Protein AF-A0A453FV63-F1 (afdb_monomer_lite)

Secondary structure (DSSP, 8-state):
----------------GGGGS--HHHHHHHHHHTS-TT----HHHHHHHHHHHHHHHHHHHH-

Sequence (63 aa):
MADDDSGSPRGGGGVREQDRFLPIANISRIMKKAVPANGKIAKDAKETLQECVSEFISFVTSE

Foldseek 3Di:
DDDDDDPPPPPPPDCPPVNLWDPLVVLVVVVCVVDPVPDDDDPVNSVVVRVVVSVVVCVVVVD

Organism: Aegilops tauschii subsp. strangulata (NCBI:txid200361)

Structure (mmCIF, N/CA/C/O backbone):
data_AF-A0A453FV63-F1
#
_entry.id   AF-A0A453FV63-F1
#
loop_
_atom_site.group_PDB
_atom_site.id
_atom_site.type_symbol
_atom_site.label_atom_id
_atom_site.label_alt_id
_atom_site.label_comp_id
_atom_site.label_asym_id
_atom_site.label_entity_id
_atom_site.label_seq_id
_atom_site.pdbx_PDB_ins_code
_atom_site.Cartn_x
_atom_site.Cartn_y
_atom_site.Cartn_z
_atom_site.occupancy
_atom_site.B_iso_or_equiv
_atom_site.auth_seq_id
_atom_site.auth_comp_id
_atom_site.auth_asym_id
_atom_site.auth_atom_id
_atom_site.pdbx_PDB_model_num
ATOM 1 N N . MET A 1 1 ? 18.582 32.578 -46.743 1.00 42.50 1 MET A N 1
ATOM 2 C CA . MET A 1 1 ? 18.613 31.256 -46.095 1.00 42.50 1 MET A CA 1
ATOM 3 C C . MET A 1 1 ? 17.944 31.421 -44.749 1.00 42.50 1 MET A C 1
ATOM 5 O O . MET A 1 1 ? 18.390 32.262 -43.983 1.00 42.50 1 MET A O 1
ATOM 9 N N . ALA A 1 2 ? 16.816 30.748 -44.543 1.00 46.38 2 ALA A N 1
ATOM 10 C CA . ALA A 1 2 ? 16.221 30.594 -43.226 1.00 46.38 2 ALA A CA 1
ATOM 11 C C . ALA A 1 2 ? 16.922 29.399 -42.576 1.00 46.38 2 ALA A C 1
ATOM 13 O O . ALA A 1 2 ? 16.838 28.304 -43.128 1.00 46.38 2 ALA A O 1
ATOM 14 N N . ASP A 1 3 ? 17.634 29.619 -41.475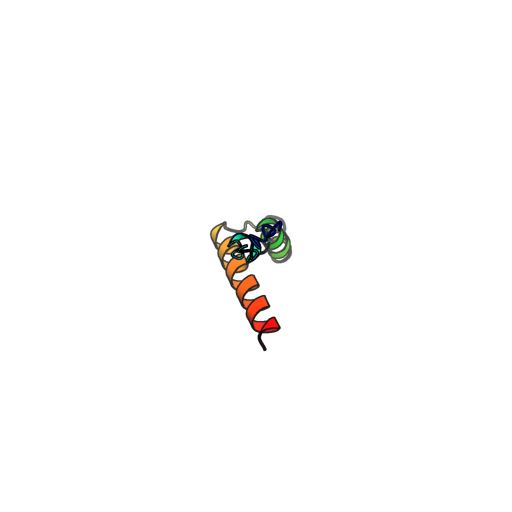 1.00 54.97 3 ASP A N 1
ATOM 15 C CA . ASP A 1 3 ? 18.120 28.535 -40.626 1.00 54.97 3 ASP A CA 1
ATOM 16 C C . ASP A 1 3 ? 17.186 28.467 -39.416 1.00 54.97 3 ASP A C 1
ATOM 18 O O . ASP A 1 3 ? 17.149 29.350 -38.560 1.00 54.97 3 ASP A O 1
ATOM 22 N N . ASP A 1 4 ? 16.337 27.452 -39.508 1.00 57.91 4 ASP A N 1
ATOM 23 C CA . ASP A 1 4 ? 15.197 27.083 -38.685 1.00 57.91 4 ASP A CA 1
ATOM 24 C C . ASP A 1 4 ? 15.601 26.774 -37.233 1.00 57.91 4 ASP A C 1
ATOM 26 O O . ASP A 1 4 ? 16.552 26.036 -36.962 1.00 57.91 4 ASP A O 1
ATOM 30 N N . ASP A 1 5 ? 14.848 27.364 -36.306 1.00 58.50 5 ASP A N 1
ATOM 31 C CA . ASP A 1 5 ? 14.850 27.069 -34.878 1.00 58.50 5 ASP A CA 1
ATOM 32 C C . ASP A 1 5 ? 14.451 25.608 -34.639 1.00 58.50 5 ASP A C 1
ATOM 34 O O . ASP A 1 5 ? 13.301 25.218 -34.824 1.00 58.50 5 ASP A O 1
ATOM 38 N N . SER A 1 6 ? 15.389 24.796 -34.156 1.00 51.59 6 SER A N 1
ATOM 39 C CA . SER A 1 6 ? 15.037 23.545 -33.489 1.00 51.59 6 SER A CA 1
ATOM 40 C C . SER A 1 6 ? 15.712 23.476 -32.130 1.00 51.59 6 SER A C 1
ATOM 42 O O . SER A 1 6 ? 16.571 22.635 -31.847 1.00 51.59 6 SER A O 1
ATOM 44 N N . GLY A 1 7 ? 15.282 24.378 -31.247 1.00 47.88 7 GLY A N 1
ATOM 45 C CA . GLY A 1 7 ? 15.272 24.112 -29.819 1.00 47.88 7 GLY A CA 1
ATOM 46 C C . GLY A 1 7 ? 14.421 22.873 -29.552 1.00 47.88 7 GLY A C 1
ATOM 47 O O . GLY A 1 7 ? 13.240 22.968 -29.248 1.00 47.88 7 GLY A O 1
ATOM 48 N N . SER A 1 8 ? 15.017 21.688 -29.674 1.00 55.12 8 SER A N 1
ATOM 49 C CA . SER A 1 8 ? 14.402 20.454 -29.200 1.00 55.12 8 SER A CA 1
ATOM 50 C C . SER A 1 8 ? 14.197 20.581 -27.688 1.00 55.12 8 SER A C 1
ATOM 52 O O . SER A 1 8 ? 15.198 20.605 -26.961 1.00 55.12 8 SER A O 1
ATOM 54 N N . PRO A 1 9 ? 12.961 20.594 -27.151 1.00 50.28 9 PRO A N 1
ATOM 55 C CA . PRO A 1 9 ? 12.784 20.311 -25.747 1.00 50.28 9 PRO A CA 1
ATOM 56 C C . PRO A 1 9 ? 13.006 18.808 -25.638 1.00 50.28 9 PRO A C 1
ATOM 58 O O . PRO A 1 9 ? 12.086 18.004 -25.778 1.00 50.28 9 PRO A O 1
ATOM 61 N N . ARG A 1 10 ? 14.262 18.395 -25.436 1.00 53.47 10 ARG A N 1
ATOM 62 C CA . ARG A 1 10 ? 14.527 17.094 -24.828 1.00 53.47 10 ARG A CA 1
ATOM 63 C C . ARG A 1 10 ? 13.680 17.089 -23.568 1.00 53.47 10 ARG A C 1
ATOM 65 O O . ARG A 1 10 ? 13.940 17.893 -22.678 1.00 53.47 10 ARG A O 1
ATOM 72 N N . GLY A 1 11 ? 1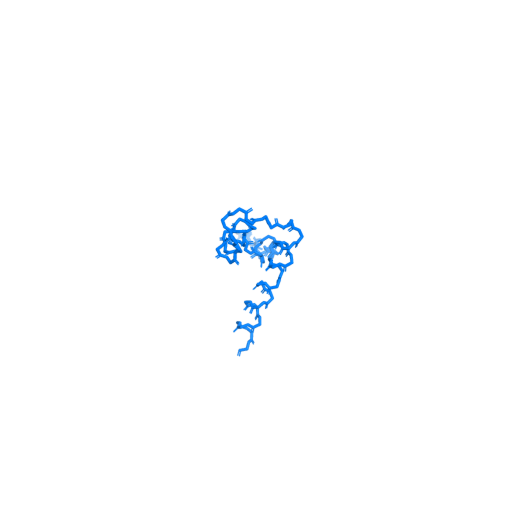2.620 16.283 -23.571 1.00 51.53 11 GLY A N 1
ATOM 73 C CA . GLY A 1 11 ? 11.653 16.169 -22.492 1.00 51.53 11 GLY A CA 1
ATOM 74 C C . GLY A 1 11 ? 12.363 15.771 -21.209 1.00 51.53 11 GLY A C 1
ATOM 75 O O . GLY A 1 11 ? 12.429 14.599 -20.861 1.00 51.53 11 GLY A O 1
ATOM 76 N N . GLY A 1 12 ? 12.909 16.762 -20.512 1.00 51.22 12 GLY A N 1
ATOM 77 C CA . GLY A 1 12 ? 13.414 16.686 -19.155 1.00 51.22 12 GLY A CA 1
ATOM 78 C C . GLY A 1 12 ? 12.236 16.629 -18.198 1.00 51.22 12 GLY A C 1
ATOM 79 O O . GLY A 1 12 ? 12.092 17.475 -17.325 1.00 51.22 12 GLY A O 1
ATOM 80 N N . GLY A 1 13 ? 11.344 15.664 -18.401 1.00 52.91 13 GLY A N 1
ATOM 81 C CA . GLY A 1 13 ? 10.377 15.274 -17.397 1.00 52.91 13 GLY A CA 1
ATOM 82 C C . GLY A 1 13 ? 11.096 14.339 -16.446 1.00 52.91 13 GLY A C 1
ATOM 83 O O . GLY A 1 13 ? 11.020 13.128 -16.618 1.00 52.91 13 GLY A O 1
ATOM 84 N N . GLY A 1 14 ? 11.842 14.886 -15.483 1.00 61.69 14 GLY A N 1
ATOM 85 C CA . GLY A 1 14 ? 12.265 14.086 -14.338 1.00 61.69 14 GLY A CA 1
ATOM 86 C C . GLY A 1 14 ? 11.031 13.376 -13.787 1.00 61.69 14 GLY A C 1
ATOM 87 O O . GLY A 1 14 ? 10.006 14.032 -13.585 1.00 61.69 14 GLY A O 1
ATOM 88 N N . VAL A 1 15 ? 11.104 12.050 -13.635 1.00 65.06 15 VAL A N 1
ATOM 89 C CA . VAL A 1 15 ? 10.010 11.250 -13.074 1.00 65.06 15 VAL A CA 1
ATOM 90 C C . VAL A 1 15 ? 9.640 11.903 -11.755 1.00 65.06 15 VAL A C 1
ATOM 92 O O . VAL A 1 15 ? 10.478 11.985 -10.851 1.00 65.06 15 VAL A O 1
ATOM 95 N N . ARG A 1 16 ? 8.429 12.460 -11.663 1.00 78.81 16 ARG A N 1
ATOM 96 C CA . ARG A 1 16 ? 8.024 13.126 -10.430 1.00 78.81 16 ARG A CA 1
ATOM 97 C C . ARG A 1 16 ? 7.993 12.055 -9.362 1.00 78.81 16 ARG A C 1
ATOM 99 O O . ARG A 1 16 ? 7.596 10.926 -9.620 1.00 78.81 16 ARG A O 1
ATOM 106 N N . GLU A 1 17 ? 8.382 12.402 -8.146 1.00 73.56 17 GLU A N 1
ATOM 107 C CA . GLU A 1 17 ? 8.369 11.430 -7.056 1.00 73.56 17 GLU A CA 1
ATOM 108 C C . GLU A 1 17 ? 6.981 10.796 -6.862 1.00 73.56 17 GLU A C 1
ATOM 110 O O . GLU A 1 17 ? 6.877 9.605 -6.596 1.00 73.56 17 GLU A O 1
ATOM 115 N N . GLN A 1 18 ? 5.919 11.562 -7.121 1.00 76.94 18 GLN A N 1
ATOM 116 C CA . GLN A 1 18 ? 4.540 11.071 -7.127 1.00 76.94 18 GLN A CA 1
ATOM 117 C C . GLN A 1 18 ? 4.253 10.032 -8.223 1.00 76.94 18 GLN A C 1
ATOM 119 O O . GLN A 1 18 ? 3.424 9.159 -7.997 1.00 76.94 18 GLN A O 1
ATOM 124 N N . ASP A 1 19 ? 4.941 10.084 -9.368 1.00 84.81 19 ASP A N 1
ATOM 125 C CA . ASP A 1 19 ? 4.790 9.100 -10.449 1.00 84.81 19 ASP A CA 1
ATOM 126 C C . ASP A 1 19 ? 5.431 7.750 -10.078 1.00 84.81 19 ASP A C 1
ATOM 128 O O . ASP A 1 19 ? 5.113 6.727 -10.681 1.00 84.81 19 ASP A O 1
ATOM 132 N N . ARG A 1 20 ? 6.320 7.729 -9.070 1.00 89.31 20 ARG A N 1
ATOM 133 C CA . ARG A 1 20 ? 6.962 6.502 -8.568 1.00 89.31 20 ARG A CA 1
ATOM 134 C C . ARG A 1 20 ? 6.071 5.700 -7.624 1.00 89.31 20 ARG A C 1
ATOM 136 O O . ARG A 1 20 ? 6.337 4.523 -7.405 1.00 89.31 20 ARG A O 1
ATOM 143 N N . PHE A 1 21 ? 5.042 6.326 -7.057 1.00 95.25 21 PHE A N 1
ATOM 144 C CA . PHE A 1 21 ? 4.210 5.734 -6.018 1.00 95.25 21 PHE A CA 1
ATOM 145 C C . PHE A 1 21 ? 2.769 5.548 -6.488 1.00 95.25 21 PHE A C 1
ATOM 147 O O . PHE A 1 21 ? 2.173 6.412 -7.128 1.00 95.25 21 PHE A O 1
ATOM 154 N N . LEU A 1 22 ? 2.139 4.446 -6.076 1.00 94.88 22 LEU A N 1
ATOM 155 C CA . LEU A 1 22 ? 0.691 4.314 -6.228 1.00 94.88 22 LEU A CA 1
ATOM 156 C C . LEU A 1 22 ? -0.034 5.306 -5.307 1.00 94.88 22 LEU A C 1
ATOM 158 O O . LEU A 1 22 ? 0.413 5.529 -4.179 1.00 94.88 22 LEU A O 1
ATOM 162 N N . PRO A 1 23 ? -1.201 5.847 -5.705 1.00 95.88 23 PRO A N 1
ATOM 163 C CA . PRO A 1 23 ? -1.980 6.720 -4.836 1.00 95.88 23 PRO A CA 1
ATOM 164 C C . PRO A 1 23 ? -2.270 6.068 -3.478 1.00 95.88 23 PRO A C 1
ATOM 166 O O . PRO A 1 23 ? -2.760 4.937 -3.416 1.00 95.88 23 PRO A O 1
ATOM 169 N N . ILE A 1 24 ? -2.058 6.804 -2.382 1.00 96.94 24 ILE A N 1
ATOM 170 C CA . ILE A 1 24 ? -2.240 6.298 -1.008 1.00 96.94 24 ILE A CA 1
ATOM 171 C C . ILE A 1 24 ? -3.656 5.751 -0.753 1.00 96.94 24 ILE A C 1
ATOM 173 O O . ILE A 1 24 ? -3.857 4.833 0.042 1.00 96.94 24 ILE A O 1
ATOM 177 N N . ALA A 1 25 ? -4.658 6.270 -1.472 1.00 97.44 25 ALA A N 1
ATOM 178 C CA . ALA A 1 25 ? -6.034 5.784 -1.424 1.00 97.44 25 ALA A CA 1
ATOM 179 C C . ALA A 1 25 ? -6.163 4.330 -1.910 1.00 97.44 25 ALA A C 1
ATOM 181 O O . ALA A 1 25 ? -6.951 3.561 -1.354 1.00 97.44 25 ALA A O 1
ATOM 182 N N . ASN A 1 26 ? -5.371 3.934 -2.910 1.00 97.62 26 ASN A N 1
ATOM 183 C CA . ASN A 1 26 ? -5.352 2.565 -3.417 1.00 97.62 26 ASN A CA 1
ATOM 184 C C . ASN A 1 26 ? -4.701 1.624 -2.398 1.00 97.62 26 ASN A C 1
ATOM 186 O O . ASN A 1 26 ? -5.294 0.589 -2.087 1.00 97.62 26 ASN A O 1
ATOM 190 N N . ILE A 1 27 ? -3.574 2.031 -1.798 1.00 97.88 27 ILE A N 1
ATOM 191 C CA . ILE A 1 27 ? -2.929 1.305 -0.690 1.00 97.88 27 ILE A CA 1
ATOM 192 C C . ILE A 1 27 ? -3.919 1.119 0.465 1.00 97.88 27 ILE A C 1
ATOM 194 O O . ILE A 1 27 ? -4.202 -0.004 0.880 1.00 97.88 27 ILE A O 1
ATOM 198 N N . SER A 1 28 ? -4.561 2.203 0.910 1.00 97.38 28 SER A N 1
ATOM 199 C CA . SER A 1 28 ? -5.545 2.159 1.993 1.00 97.38 28 SER A CA 1
ATOM 200 C C . SER A 1 28 ? -6.728 1.238 1.686 1.00 97.38 28 SER A C 1
ATOM 202 O O . SER A 1 28 ? -7.215 0.570 2.598 1.00 97.38 28 SER A O 1
ATOM 204 N N . ARG A 1 29 ? -7.219 1.200 0.438 1.00 97.06 29 ARG A N 1
ATOM 205 C CA . ARG A 1 29 ? -8.338 0.332 0.032 1.00 97.06 29 ARG A CA 1
ATOM 206 C C . ARG A 1 29 ? -7.953 -1.146 0.087 1.00 97.06 29 ARG A C 1
ATOM 208 O O . ARG A 1 29 ? -8.775 -1.955 0.505 1.00 97.06 29 ARG A O 1
ATOM 215 N N . ILE A 1 30 ? -6.733 -1.496 -0.320 1.00 97.12 30 ILE A N 1
ATOM 216 C CA . ILE A 1 30 ? -6.227 -2.876 -0.278 1.00 97.12 30 ILE A CA 1
ATOM 217 C C . ILE A 1 30 ? -5.984 -3.301 1.169 1.00 97.12 30 ILE A C 1
ATOM 219 O O . ILE A 1 30 ? -6.546 -4.303 1.603 1.00 97.12 30 ILE A O 1
ATOM 223 N N . MET A 1 31 ? -5.247 -2.500 1.943 1.00 98.12 31 MET A N 1
ATOM 224 C CA . MET A 1 31 ? -4.992 -2.778 3.360 1.00 98.12 31 MET A CA 1
ATOM 225 C C . MET A 1 31 ? -6.292 -2.945 4.154 1.00 98.12 31 MET A C 1
ATOM 227 O O . MET A 1 31 ? -6.382 -3.816 5.014 1.00 98.12 31 MET A O 1
ATOM 231 N N . LYS A 1 32 ? -7.334 -2.154 3.847 1.00 97.25 32 LYS A N 1
ATOM 232 C CA . LYS A 1 32 ? -8.646 -2.267 4.501 1.00 97.25 32 LYS A CA 1
ATOM 233 C C . LYS A 1 32 ? -9.311 -3.631 4.325 1.00 97.25 32 LYS A C 1
ATOM 235 O O . LYS A 1 32 ? -10.077 -4.018 5.198 1.00 97.25 32 LYS A O 1
ATOM 240 N N . LYS A 1 33 ? -9.030 -4.348 3.233 1.00 97.06 33 LYS A N 1
ATOM 241 C CA . LYS A 1 33 ? -9.545 -5.708 3.004 1.00 97.06 33 LYS A CA 1
ATOM 242 C C . LYS A 1 33 ? -8.839 -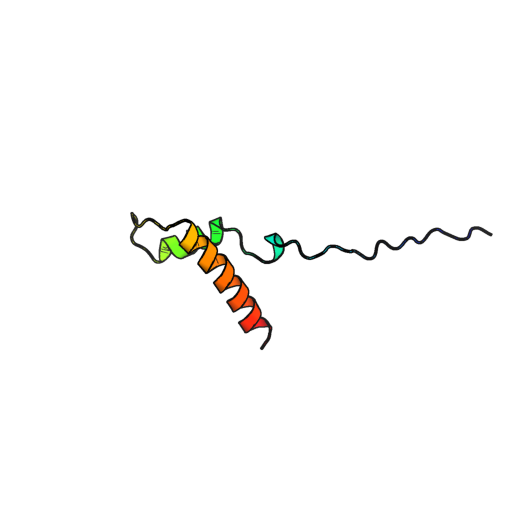6.759 3.866 1.00 97.06 33 LYS A C 1
ATOM 244 O O . LYS A 1 33 ? -9.398 -7.827 4.071 1.00 97.06 33 LYS A O 1
ATOM 249 N N . ALA A 1 34 ? -7.634 -6.459 4.353 1.00 97.00 34 ALA A N 1
ATOM 250 C CA . ALA A 1 34 ? -6.822 -7.357 5.174 1.00 97.00 34 ALA A CA 1
ATOM 251 C C . ALA A 1 34 ? -7.041 -7.168 6.687 1.00 97.00 34 ALA A C 1
ATOM 253 O O . ALA A 1 34 ? -6.417 -7.857 7.489 1.00 97.00 34 ALA A O 1
ATOM 254 N N . VAL A 1 35 ? -7.910 -6.237 7.091 1.00 96.44 35 VAL A N 1
ATOM 255 C CA . VAL A 1 35 ? -8.226 -5.961 8.499 1.00 96.44 35 VAL A CA 1
ATOM 256 C C . VAL A 1 35 ? -9.731 -6.107 8.750 1.00 96.44 35 VAL A C 1
ATOM 258 O O . VAL A 1 35 ? -10.520 -6.022 7.807 1.00 96.44 35 VAL A O 1
ATOM 261 N N . PRO A 1 36 ? -10.169 -6.291 10.010 1.00 97.88 36 PRO A N 1
ATOM 262 C CA . PRO A 1 36 ? -11.590 -6.299 10.354 1.00 97.88 36 PRO A CA 1
ATOM 263 C C . PRO A 1 36 ? -12.317 -5.023 9.899 1.00 97.88 36 PRO A C 1
ATOM 265 O O . PRO A 1 36 ? -11.703 -3.963 9.756 1.00 97.88 36 PRO A O 1
ATOM 268 N N . ALA A 1 37 ? -13.644 -5.087 9.741 1.00 94.50 37 ALA A N 1
ATOM 269 C CA . ALA A 1 37 ? -14.453 -3.985 9.199 1.00 94.50 37 ALA A CA 1
ATOM 270 C C . ALA A 1 37 ? -14.224 -2.630 9.910 1.00 94.50 37 ALA A C 1
ATOM 272 O O . ALA A 1 37 ? -14.095 -1.581 9.271 1.00 94.50 37 ALA A O 1
ATOM 273 N N . ASN A 1 38 ? -14.095 -2.655 11.238 1.00 94.31 38 ASN A N 1
ATOM 274 C CA . ASN A 1 38 ? -13.830 -1.494 12.093 1.00 94.31 38 ASN A CA 1
ATOM 275 C C . ASN A 1 38 ? -12.332 -1.231 12.352 1.00 94.31 38 ASN A C 1
ATOM 277 O O . ASN A 1 38 ? -11.990 -0.269 13.041 1.00 94.31 38 ASN A O 1
ATOM 281 N N . GLY A 1 39 ? -11.434 -2.049 11.798 1.00 97.00 39 GLY A N 1
ATOM 282 C CA . GLY A 1 39 ? -9.991 -1.929 11.978 1.00 97.00 39 GLY A CA 1
ATOM 283 C C . GLY A 1 39 ? -9.465 -0.597 11.447 1.00 97.00 39 GLY A C 1
ATOM 284 O O . GLY A 1 39 ? -9.782 -0.191 10.326 1.00 97.00 39 GLY A O 1
ATOM 285 N N . LYS A 1 40 ? -8.668 0.113 12.246 1.00 96.75 40 LYS A N 1
ATOM 286 C CA . LYS A 1 40 ? -8.010 1.359 11.834 1.00 96.75 40 LYS A CA 1
ATOM 287 C C . LYS A 1 40 ? -6.607 1.048 11.325 1.00 96.75 40 LYS A C 1
ATOM 289 O O . LYS A 1 40 ? -5.957 0.135 11.815 1.00 96.75 40 LYS A O 1
ATOM 294 N N . ILE A 1 41 ? -6.153 1.825 10.350 1.00 97.88 41 ILE A N 1
ATOM 295 C CA . ILE A 1 41 ? -4.806 1.717 9.789 1.00 97.88 41 ILE A CA 1
ATOM 296 C C . ILE A 1 41 ? -4.125 3.060 10.024 1.00 97.88 41 ILE A C 1
ATOM 298 O O . ILE A 1 41 ? -4.660 4.095 9.606 1.00 97.88 41 ILE A O 1
ATOM 302 N N . ALA A 1 42 ? -2.979 3.028 10.701 1.00 98.38 42 ALA A N 1
ATOM 303 C CA . ALA A 1 42 ? -2.158 4.204 10.961 1.00 98.38 42 ALA A CA 1
ATOM 304 C C . ALA A 1 42 ? -1.710 4.869 9.651 1.00 98.38 42 ALA A C 1
ATOM 306 O O . ALA A 1 42 ? -1.639 4.215 8.611 1.00 98.38 42 ALA A O 1
ATOM 307 N N . LYS A 1 43 ? -1.434 6.175 9.692 1.00 97.69 43 LYS A N 1
ATOM 308 C CA . LYS A 1 43 ? -0.918 6.910 8.531 1.00 97.69 43 LYS A CA 1
ATOM 309 C C . LYS A 1 43 ? 0.419 6.313 8.080 1.00 97.69 43 LYS A C 1
ATOM 311 O O . LYS A 1 43 ? 0.512 5.877 6.938 1.00 97.69 43 LYS A O 1
ATOM 316 N N . ASP A 1 44 ? 1.349 6.172 9.017 1.00 98.19 44 ASP A N 1
ATOM 317 C CA . ASP A 1 44 ? 2.707 5.679 8.782 1.00 98.19 44 ASP A CA 1
ATOM 318 C C . ASP A 1 44 ? 2.695 4.282 8.152 1.00 98.19 44 ASP A C 1
ATOM 320 O O . ASP A 1 44 ? 3.400 4.027 7.190 1.00 98.19 44 ASP A O 1
ATOM 324 N N . ALA A 1 45 ? 1.788 3.399 8.589 1.00 98.31 45 ALA A N 1
ATOM 325 C CA . ALA A 1 45 ? 1.649 2.067 7.998 1.00 98.31 45 ALA A CA 1
ATOM 326 C C . ALA A 1 45 ? 1.253 2.097 6.507 1.00 98.31 45 ALA A C 1
ATOM 328 O O . ALA A 1 45 ? 1.631 1.205 5.749 1.00 98.31 45 ALA A O 1
ATOM 329 N N . LYS A 1 46 ? 0.475 3.098 6.073 1.00 98.00 46 LYS A N 1
ATOM 330 C CA . LYS A 1 46 ? 0.110 3.263 4.657 1.00 98.00 46 LYS A CA 1
ATOM 331 C C . LYS A 1 46 ? 1.287 3.806 3.853 1.00 98.00 46 LYS A C 1
ATOM 333 O O . LYS A 1 46 ? 1.448 3.389 2.714 1.00 98.00 46 LYS A O 1
ATOM 338 N N . GLU A 1 47 ? 2.065 4.719 4.433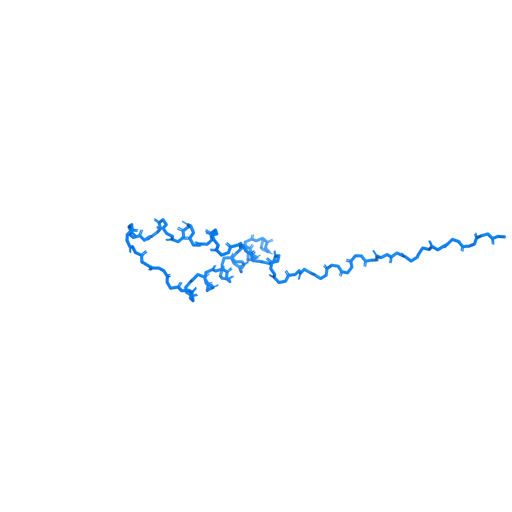 1.00 97.12 47 GLU A N 1
ATOM 339 C CA . GLU A 1 47 ? 3.262 5.299 3.810 1.00 97.12 47 GLU A CA 1
ATOM 340 C C . GLU A 1 47 ? 4.355 4.231 3.662 1.00 97.12 47 GLU A C 1
ATOM 342 O O . GLU A 1 47 ? 4.830 4.006 2.554 1.00 97.12 47 GLU A O 1
ATOM 347 N N . THR A 1 48 ? 4.621 3.438 4.705 1.00 98.06 48 THR A N 1
ATOM 348 C CA . THR A 1 48 ? 5.555 2.303 4.632 1.00 98.06 48 THR A CA 1
ATOM 349 C C . THR A 1 48 ? 5.148 1.300 3.556 1.00 98.06 48 THR A C 1
ATOM 351 O O . THR A 1 48 ? 5.974 0.894 2.747 1.00 98.06 48 THR A O 1
ATOM 354 N N . LEU A 1 49 ? 3.870 0.907 3.479 1.00 98.12 49 LEU A N 1
ATOM 355 C CA . LEU A 1 49 ? 3.450 -0.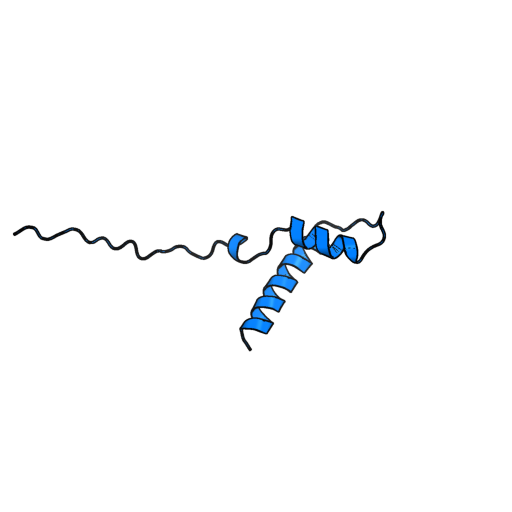012 2.416 1.00 98.12 49 LEU A CA 1
ATOM 356 C C . LEU A 1 49 ? 3.451 0.622 1.024 1.00 98.12 49 LEU A C 1
ATOM 358 O O . LEU A 1 49 ? 3.618 -0.101 0.046 1.00 98.12 49 LEU A O 1
ATOM 362 N N . GLN A 1 50 ? 3.268 1.936 0.904 1.00 97.50 50 GLN A N 1
ATOM 363 C CA . GLN A 1 50 ? 3.410 2.629 -0.374 1.00 97.50 50 GLN A CA 1
ATOM 364 C C . GLN A 1 50 ? 4.853 2.525 -0.891 1.00 97.50 50 GLN A C 1
ATOM 366 O O . GLN A 1 50 ? 5.052 2.222 -2.070 1.00 97.50 50 GLN A O 1
ATOM 371 N N . GLU A 1 51 ? 5.837 2.705 -0.011 1.00 96.56 51 GLU A N 1
ATOM 372 C CA . GLU A 1 51 ? 7.259 2.522 -0.316 1.00 96.56 51 GLU A CA 1
ATOM 373 C C . GLU A 1 51 ? 7.567 1.058 -0.657 1.00 96.56 51 GLU A C 1
ATOM 375 O O . GLU A 1 51 ? 8.026 0.774 -1.765 1.00 96.56 51 GLU A O 1
ATOM 380 N N . CYS A 1 52 ? 7.207 0.115 0.222 1.00 97.56 52 CYS A N 1
ATOM 381 C CA . CYS A 1 52 ? 7.498 -1.309 0.031 1.00 97.56 52 CYS A CA 1
ATOM 382 C C . CYS A 1 52 ? 6.853 -1.895 -1.232 1.00 97.56 52 CYS A C 1
ATOM 384 O O . CYS A 1 52 ? 7.460 -2.724 -1.898 1.00 97.56 52 CYS A O 1
ATOM 386 N N . VAL A 1 53 ? 5.623 -1.501 -1.584 1.00 96.94 53 VAL A N 1
ATOM 387 C CA . VAL A 1 53 ? 4.966 -1.994 -2.810 1.00 96.94 53 VAL A CA 1
ATOM 388 C C . VAL A 1 53 ? 5.666 -1.465 -4.059 1.00 96.94 53 VAL A C 1
ATOM 390 O O . VAL A 1 53 ? 5.768 -2.183 -5.050 1.00 96.94 53 VAL A O 1
ATOM 3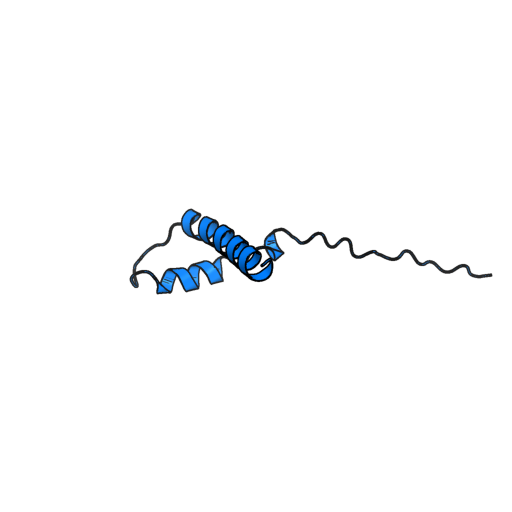93 N N . SER A 1 54 ? 6.162 -0.231 -4.017 1.00 94.81 54 SER A N 1
ATOM 394 C CA . SER A 1 54 ? 6.877 0.365 -5.149 1.00 94.81 54 SER A CA 1
ATOM 395 C C . SER A 1 54 ? 8.248 -0.285 -5.336 1.00 94.81 54 SER A C 1
ATOM 397 O O . SER A 1 54 ? 8.636 -0.604 -6.461 1.00 94.81 54 SER A O 1
ATOM 399 N N . GLU A 1 55 ? 8.939 -0.575 -4.233 1.00 95.44 55 GLU A N 1
ATOM 400 C CA . GLU A 1 55 ? 10.153 -1.391 -4.235 1.00 95.44 55 GLU A CA 1
ATOM 401 C C . GLU A 1 55 ? 9.873 -2.811 -4.737 1.00 95.44 55 GLU A C 1
ATOM 403 O O . GLU A 1 55 ? 10.588 -3.298 -5.603 1.00 95.44 55 GLU A O 1
ATOM 408 N N . PHE A 1 56 ? 8.791 -3.448 -4.286 1.00 96.88 56 PHE A N 1
ATOM 409 C CA . PHE A 1 56 ? 8.418 -4.794 -4.721 1.00 96.88 56 PHE A CA 1
ATOM 410 C C . PHE A 1 56 ? 8.119 -4.868 -6.223 1.00 96.88 56 PHE A C 1
ATOM 412 O O . PHE A 1 56 ? 8.579 -5.785 -6.896 1.00 96.88 56 PHE A O 1
ATOM 419 N N . ILE A 1 57 ? 7.380 -3.900 -6.775 1.00 94.44 57 ILE A N 1
ATOM 420 C CA . ILE A 1 57 ? 7.152 -3.810 -8.225 1.00 94.44 57 ILE A CA 1
ATOM 421 C C . ILE A 1 57 ? 8.482 -3.621 -8.954 1.00 94.44 57 ILE A C 1
ATOM 423 O O . ILE A 1 57 ? 8.720 -4.286 -9.960 1.00 94.44 57 ILE A O 1
ATOM 427 N N . SER A 1 58 ? 9.349 -2.741 -8.447 1.00 93.00 58 SER A N 1
ATOM 428 C CA . SER A 1 58 ? 10.671 -2.518 -9.038 1.00 93.00 58 SER A CA 1
ATOM 429 C C . SER A 1 58 ? 11.484 -3.811 -9.043 1.00 93.00 58 SER A C 1
ATOM 431 O O . SER A 1 58 ? 11.971 -4.194 -10.094 1.00 93.00 58 SER A O 1
ATOM 433 N N . PHE A 1 59 ? 11.528 -4.531 -7.921 1.00 95.44 59 PHE A N 1
ATOM 434 C CA . PHE A 1 59 ? 12.177 -5.834 -7.792 1.00 95.44 59 PHE A CA 1
ATOM 435 C C . PHE A 1 59 ? 11.656 -6.834 -8.835 1.00 95.44 59 PHE A C 1
ATOM 437 O O . PHE A 1 59 ? 12.430 -7.300 -9.665 1.00 95.44 59 PHE A O 1
ATOM 444 N N . VAL A 1 60 ? 10.338 -7.071 -8.873 1.00 95.88 60 VAL A N 1
ATOM 445 C CA . VAL A 1 60 ? 9.692 -8.028 -9.796 1.00 95.88 60 VAL A CA 1
ATOM 446 C C . VAL A 1 60 ? 9.893 -7.670 -11.270 1.00 95.88 60 VAL A C 1
ATOM 448 O O . VAL A 1 60 ? 9.881 -8.554 -12.116 1.00 95.88 60 VAL A O 1
ATOM 451 N N . THR A 1 61 ? 10.017 -6.383 -11.598 1.00 95.12 61 THR A N 1
ATOM 452 C CA . THR A 1 61 ? 10.196 -5.920 -12.985 1.00 95.12 61 THR A CA 1
ATOM 453 C C . THR A 1 61 ? 11.662 -5.739 -13.385 1.00 95.12 61 THR A C 1
ATOM 455 O O . THR A 1 61 ? 11.933 -5.506 -14.563 1.00 95.12 61 THR A O 1
ATOM 458 N N . SER A 1 62 ? 12.591 -5.816 -12.427 1.00 85.56 62 SER A N 1
ATOM 459 C CA . SER A 1 62 ? 14.037 -5.676 -12.642 1.00 85.56 62 SER A CA 1
ATOM 460 C C . SER A 1 62 ? 14.791 -7.004 -12.759 1.00 85.56 62 SER A C 1
ATOM 462 O O . SER A 1 62 ? 15.907 -6.995 -13.278 1.00 85.56 62 SER A O 1
ATOM 464 N N . GLU A 1 63 ? 14.199 -8.108 -12.291 1.00 53.25 63 GLU A N 1
ATOM 465 C CA . GLU A 1 63 ? 14.665 -9.489 -12.521 1.00 53.25 63 GLU A CA 1
ATOM 466 C C . GLU A 1 63 ? 13.979 -10.116 -13.743 1.00 53.25 63 GLU A C 1
ATOM 468 O O . GLU A 1 63 ? 14.680 -10.821 -14.507 1.00 53.25 63 GLU A O 1
#

pLDDT: mean 84.26, std 18.84, range [42.5, 98.38]

InterPro domains:
  IPR003958 Transcription factor CBF/NF-Y/archaeal histone domain [PF00808] (21-63)
  IPR009072 Histone-fold [G3DSA:1.10.20.10] (12-63)
  IPR009072 Histone-fold [SSF47113] (18-63)
  IPR027113 Transcription factor NFYB/HAP3 [PTHR11064] (11-63)

Radius of gyration: 20.08 Å; chains: 1; bounding box: 33×41×58 Å